Pro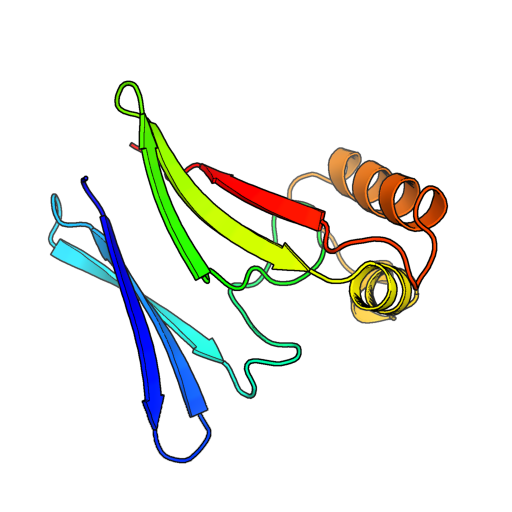tein AF-A0A6L8U2A8-F1 (afdb_monomer_lite)

Structure (mmCIF, N/CA/C/O backbone):
data_AF-A0A6L8U2A8-F1
#
_entry.id   AF-A0A6L8U2A8-F1
#
loop_
_atom_site.group_PDB
_atom_site.id
_atom_site.type_symbol
_atom_site.label_atom_id
_atom_site.label_alt_id
_atom_site.label_comp_id
_atom_site.label_asym_id
_atom_site.label_entity_id
_atom_site.label_seq_id
_atom_site.pdbx_PDB_ins_code
_atom_site.Cartn_x
_atom_site.Cartn_y
_atom_site.Cartn_z
_atom_site.occupancy
_atom_site.B_iso_or_equiv
_atom_site.auth_seq_id
_atom_site.auth_comp_id
_atom_site.auth_asym_id
_atom_site.auth_atom_id
_atom_site.pdbx_PDB_model_num
ATOM 1 N N . MET A 1 1 ? -4.433 1.951 20.967 1.00 74.50 1 MET A N 1
ATOM 2 C CA . MET A 1 1 ? -4.991 1.512 19.675 1.00 74.50 1 MET A CA 1
ATOM 3 C C . MET A 1 1 ? -6.344 2.184 19.476 1.00 74.50 1 MET A C 1
ATOM 5 O O . MET A 1 1 ? -7.334 1.746 20.056 1.00 74.50 1 MET A O 1
ATOM 9 N N . ASN A 1 2 ? -6.357 3.295 18.743 1.00 86.50 2 ASN A N 1
ATOM 10 C CA . ASN A 1 2 ? -7.533 4.094 18.415 1.00 86.50 2 ASN A CA 1
ATOM 11 C C . ASN A 1 2 ? -8.272 3.556 17.190 1.00 86.50 2 ASN A C 1
ATOM 13 O O . ASN A 1 2 ? -9.447 3.865 17.038 1.00 86.50 2 ASN A O 1
ATOM 17 N N . TYR A 1 3 ? -7.634 2.733 16.355 1.00 90.06 3 TYR A N 1
ATOM 18 C CA . TYR A 1 3 ? -8.264 2.185 15.154 1.00 90.06 3 TYR A CA 1
ATOM 19 C C . TYR A 1 3 ? -8.490 0.672 15.223 1.00 90.06 3 TYR A C 1
ATOM 21 O O . TYR A 1 3 ? -7.795 -0.056 15.932 1.00 90.06 3 TYR A O 1
ATOM 29 N N . GLU A 1 4 ? -9.486 0.195 14.484 1.00 90.38 4 GLU A N 1
ATOM 30 C CA . GLU A 1 4 ? -9.702 -1.215 14.158 1.00 90.38 4 GLU A CA 1
ATOM 31 C C . GLU A 1 4 ? -9.680 -1.391 12.646 1.00 90.38 4 GLU A C 1
ATOM 33 O O . GLU A 1 4 ? -10.274 -0.587 11.928 1.00 90.38 4 GLU A O 1
ATOM 38 N N . LEU A 1 5 ? -9.005 -2.434 12.173 1.00 91.19 5 LEU A N 1
ATOM 39 C CA . LEU A 1 5 ? -8.932 -2.773 10.761 1.00 91.19 5 LEU A CA 1
ATOM 40 C C . LEU A 1 5 ? -9.670 -4.090 10.527 1.00 91.19 5 LEU A C 1
ATOM 42 O O . LEU A 1 5 ? -9.349 -5.100 11.150 1.00 91.19 5 LEU A O 1
ATOM 46 N N . LEU A 1 6 ? -10.622 -4.074 9.601 1.00 91.94 6 LEU A N 1
ATOM 47 C CA . LEU A 1 6 ? -11.335 -5.252 9.127 1.00 91.94 6 LEU A CA 1
ATOM 48 C C . LEU A 1 6 ? -11.062 -5.414 7.635 1.00 91.94 6 LEU A C 1
ATOM 50 O O . LEU A 1 6 ? -11.258 -4.481 6.857 1.00 91.94 6 LEU A O 1
ATOM 54 N N . ILE A 1 7 ? -10.600 -6.600 7.252 1.00 91.06 7 ILE A N 1
ATOM 55 C CA . ILE A 1 7 ? -10.413 -6.988 5.856 1.00 91.06 7 ILE A CA 1
ATOM 56 C C . ILE A 1 7 ? -11.278 -8.218 5.632 1.00 91.06 7 ILE A C 1
ATOM 58 O O . ILE A 1 7 ? -11.063 -9.257 6.256 1.00 91.06 7 ILE A O 1
ATOM 62 N N . ASP A 1 8 ? -12.266 -8.093 4.760 1.00 90.25 8 ASP A N 1
ATOM 63 C CA . ASP A 1 8 ? -13.215 -9.156 4.465 1.00 90.25 8 ASP A CA 1
ATOM 64 C C . ASP A 1 8 ? -13.431 -9.294 2.960 1.00 90.25 8 ASP A C 1
ATOM 66 O O . ASP A 1 8 ? -13.069 -8.428 2.161 1.00 90.25 8 ASP A O 1
ATOM 70 N N . SER A 1 9 ? -13.995 -10.429 2.553 1.00 89.31 9 SER A N 1
ATOM 71 C CA . SER A 1 9 ? -14.401 -10.630 1.170 1.00 89.31 9 SER A CA 1
ATOM 72 C C . SER A 1 9 ? -15.731 -11.361 1.093 1.00 89.31 9 SER A C 1
ATOM 74 O O . SER A 1 9 ? -15.994 -12.313 1.829 1.00 89.31 9 SER A O 1
ATOM 76 N N . TYR A 1 10 ? -16.576 -10.925 0.165 1.00 86.00 10 TYR A N 1
ATOM 77 C CA . TYR A 1 10 ? -17.862 -11.545 -0.113 1.00 86.00 10 TYR A CA 1
ATOM 78 C C . TYR A 1 10 ? -18.102 -11.598 -1.620 1.00 86.00 10 TYR A C 1
ATOM 80 O O . TYR A 1 10 ? -17.970 -10.598 -2.322 1.00 86.00 10 TYR A O 1
ATOM 88 N N . LYS A 1 11 ? -18.453 -12.782 -2.145 1.00 86.12 11 LYS A N 1
ATOM 89 C CA . LYS A 1 11 ? -18.682 -13.014 -3.588 1.00 86.12 11 LYS A CA 1
ATOM 90 C C . LYS A 1 11 ? -17.550 -12.470 -4.483 1.00 86.12 11 LYS A C 1
ATOM 92 O O . LYS A 1 11 ? -17.818 -11.844 -5.506 1.00 86.12 11 LYS A O 1
ATOM 97 N N . LYS A 1 12 ? -16.290 -12.722 -4.099 1.00 80.44 12 LYS A N 1
ATOM 98 C CA . LYS A 1 12 ? -15.072 -12.235 -4.785 1.00 80.44 12 LYS A CA 1
ATOM 99 C C . LYS A 1 12 ? -14.924 -10.706 -4.837 1.00 80.44 12 LYS A C 1
ATOM 101 O O . LYS A 1 12 ? -14.217 -10.199 -5.694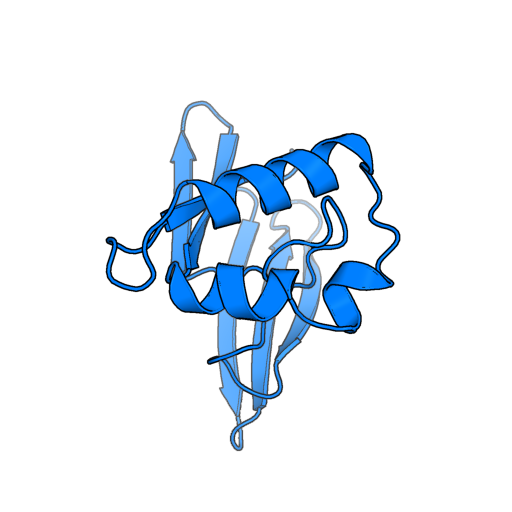 1.00 80.44 12 LYS A O 1
ATOM 106 N N . LYS A 1 13 ? -15.592 -9.972 -3.949 1.00 84.62 13 LYS A N 1
ATOM 107 C CA . LYS A 1 13 ? -15.358 -8.542 -3.732 1.00 84.62 13 LYS A CA 1
ATOM 108 C C . LYS A 1 13 ? -14.771 -8.364 -2.345 1.00 84.62 13 LYS A C 1
ATOM 110 O O . LYS A 1 13 ? -15.349 -8.862 -1.381 1.00 84.62 13 LYS A O 1
ATOM 115 N N . GLY A 1 14 ? -13.618 -7.721 -2.276 1.00 89.81 14 GLY A N 1
ATOM 116 C CA . GLY A 1 14 ? -12.941 -7.385 -1.037 1.00 89.81 14 GLY A CA 1
ATOM 117 C C . GLY A 1 14 ? -13.429 -6.062 -0.470 1.00 89.81 14 GLY A C 1
ATOM 118 O O . GLY A 1 14 ? -13.811 -5.161 -1.219 1.00 89.81 14 GLY A O 1
ATOM 119 N N . ASN A 1 15 ? -13.368 -5.931 0.847 1.00 92.44 15 ASN A N 1
ATOM 120 C CA . ASN A 1 15 ? -13.556 -4.672 1.547 1.00 92.44 15 ASN A CA 1
ATOM 121 C C . ASN A 1 15 ? -12.402 -4.479 2.529 1.00 92.44 15 ASN A C 1
ATOM 123 O O . ASN A 1 15 ? -11.947 -5.430 3.166 1.00 92.44 15 ASN A O 1
ATOM 127 N N . ILE A 1 16 ? -11.945 -3.237 2.658 1.00 93.56 16 ILE A N 1
ATOM 128 C CA . ILE A 1 16 ? -11.055 -2.820 3.740 1.00 93.56 16 ILE A CA 1
ATOM 129 C C . ILE A 1 16 ? -11.797 -1.739 4.515 1.00 93.56 16 ILE A C 1
ATOM 131 O O . ILE A 1 16 ? -12.108 -0.680 3.964 1.00 93.56 16 ILE A O 1
ATOM 135 N N . THR A 1 17 ? -12.083 -2.016 5.783 1.00 93.88 17 THR A N 1
ATOM 136 C CA . THR A 1 17 ? -12.790 -1.107 6.683 1.00 93.88 17 THR A CA 1
ATOM 137 C C . THR A 1 17 ? -11.874 -0.683 7.822 1.00 93.88 17 THR A C 1
ATOM 139 O O . THR A 1 17 ? -11.356 -1.520 8.559 1.00 93.88 17 THR A O 1
ATOM 142 N N . LEU A 1 18 ? -11.704 0.626 7.991 1.00 92.44 18 LEU A N 1
ATOM 143 C CA . LEU A 1 18 ? -11.017 1.239 9.122 1.00 92.44 18 LEU A CA 1
ATOM 144 C C . LEU A 1 18 ? -12.056 1.877 10.050 1.00 92.44 18 LEU A C 1
ATOM 146 O O . LEU A 1 18 ? -12.839 2.721 9.614 1.00 92.44 18 LEU A O 1
ATOM 150 N N . ILE A 1 19 ? -12.063 1.499 11.324 1.00 92.94 19 ILE A N 1
ATOM 151 C CA . ILE A 1 19 ? -12.983 2.026 12.338 1.00 92.94 19 ILE A CA 1
ATOM 152 C C . ILE A 1 19 ? -12.186 2.853 13.340 1.00 92.94 19 ILE A C 1
ATOM 154 O O . ILE A 1 19 ? -11.290 2.335 14.000 1.00 92.94 19 ILE A O 1
ATOM 158 N N . ASP A 1 20 ? -12.539 4.124 13.493 1.00 92.69 20 ASP A N 1
ATOM 159 C CA . ASP A 1 20 ? -12.030 4.991 14.552 1.00 92.69 20 ASP A CA 1
ATOM 160 C C . ASP A 1 20 ? -12.833 4.738 15.840 1.00 92.69 20 ASP A C 1
ATOM 162 O O . ASP A 1 20 ? -14.027 5.035 15.949 1.00 92.69 20 ASP A O 1
ATOM 166 N N . LYS A 1 21 ? -12.173 4.170 16.850 1.00 90.69 21 LYS A N 1
ATOM 167 C CA . LYS A 1 21 ? -12.779 3.785 18.130 1.00 90.69 21 LYS A CA 1
ATOM 168 C C . LYS A 1 21 ? -13.148 4.986 18.996 1.00 90.69 21 LYS A C 1
ATOM 170 O O . LYS A 1 21 ? -13.996 4.819 19.879 1.00 90.69 21 LYS A O 1
ATOM 175 N N . LYS A 1 22 ? -12.548 6.158 18.768 1.00 90.56 22 LYS A N 1
ATOM 176 C CA . LYS A 1 22 ? -12.770 7.380 19.550 1.00 90.56 22 LYS A CA 1
ATOM 177 C C . LYS A 1 22 ? -14.046 8.085 19.113 1.00 90.56 22 LYS A C 1
ATOM 179 O O . LYS A 1 22 ? -14.887 8.383 19.955 1.00 90.56 22 LYS A O 1
ATOM 184 N N . ASN A 1 23 ? -14.214 8.321 17.812 1.00 92.31 23 ASN A N 1
ATOM 185 C CA . ASN A 1 23 ? -15.393 9.018 17.277 1.00 92.31 23 ASN A CA 1
ATOM 186 C C . ASN A 1 23 ? -16.457 8.084 16.668 1.00 92.31 23 ASN A C 1
ATOM 188 O O . ASN A 1 23 ? -17.508 8.569 16.253 1.00 92.31 23 ASN A O 1
ATOM 192 N N . LYS A 1 24 ? -16.199 6.768 16.636 1.00 92.12 24 LYS A N 1
ATOM 193 C CA . LYS A 1 24 ? -17.090 5.722 16.099 1.00 92.12 24 LYS A CA 1
ATOM 194 C C . LYS A 1 24 ? -17.386 5.852 14.600 1.00 92.12 24 LYS A C 1
ATOM 196 O O . LYS A 1 24 ? -18.375 5.297 14.126 1.00 92.12 24 LYS A O 1
ATOM 201 N N . LYS A 1 25 ? -16.544 6.563 13.843 1.00 94.94 25 LYS A N 1
ATOM 202 C CA . LYS A 1 25 ? -16.646 6.643 12.380 1.00 94.94 25 LYS A CA 1
ATOM 203 C C . LYS A 1 25 ? -15.977 5.438 11.730 1.00 94.94 25 LYS A C 1
ATOM 205 O O . LYS A 1 25 ? -14.933 4.978 12.187 1.00 94.94 25 LYS A O 1
ATOM 210 N N . SER A 1 26 ? -16.558 4.972 10.631 1.00 94.88 26 SER A N 1
ATOM 211 C CA . SER A 1 26 ? -15.967 3.959 9.762 1.00 94.88 26 SER A CA 1
ATOM 212 C C . SER A 1 26 ? -15.646 4.540 8.388 1.00 94.88 26 SER A C 1
ATOM 214 O O . SER A 1 26 ? -16.357 5.399 7.865 1.00 94.88 26 SER A O 1
ATOM 216 N N . TYR A 1 27 ? -14.559 4.049 7.806 1.00 93.44 27 TYR A N 1
ATOM 217 C CA . TYR A 1 27 ? -14.112 4.347 6.454 1.00 93.44 27 TYR A CA 1
ATOM 218 C C . TYR A 1 27 ? -13.985 3.022 5.717 1.00 93.44 27 TYR A C 1
ATOM 220 O O . TYR A 1 27 ? -13.347 2.107 6.230 1.00 93.44 27 TYR A O 1
ATOM 228 N N . ILE A 1 28 ? -14.596 2.906 4.541 1.00 94.12 28 ILE A N 1
ATOM 229 C CA . ILE A 1 28 ? -14.593 1.677 3.747 1.00 94.12 28 ILE A CA 1
ATOM 230 C C . ILE A 1 28 ? -14.040 1.959 2.353 1.00 94.12 28 ILE A C 1
ATOM 232 O O . ILE A 1 28 ? -14.409 2.953 1.726 1.00 94.12 28 ILE A O 1
ATOM 236 N N . THR A 1 29 ? -13.176 1.072 1.864 1.00 92.94 29 THR A N 1
ATOM 237 C CA . THR A 1 29 ? -12.826 0.988 0.444 1.00 92.94 29 THR A CA 1
ATOM 238 C C . THR A 1 29 ? -13.195 -0.384 -0.102 1.00 92.94 29 THR A C 1
ATOM 240 O O . THR A 1 29 ? -13.048 -1.403 0.578 1.00 92.94 29 THR A O 1
ATOM 243 N N . TYR A 1 30 ? -13.690 -0.393 -1.336 1.00 91.88 30 TYR A N 1
ATOM 244 C CA . TYR A 1 30 ? -14.069 -1.601 -2.052 1.00 91.88 30 TYR A CA 1
ATOM 245 C C . TYR A 1 30 ? -12.930 -2.017 -2.968 1.00 91.88 30 TYR A C 1
ATOM 247 O O . TYR A 1 30 ? -12.441 -1.229 -3.777 1.00 91.88 30 TYR A O 1
ATOM 255 N N . VAL A 1 31 ? -12.544 -3.277 -2.862 1.00 89.88 31 VAL A N 1
ATOM 256 C CA . VAL A 1 31 ? -11.405 -3.851 -3.561 1.00 89.88 31 VAL A CA 1
ATOM 257 C C . VAL A 1 31 ? -11.928 -4.920 -4.515 1.00 89.88 31 VAL A C 1
ATOM 259 O O . VAL A 1 31 ? -12.579 -5.881 -4.105 1.00 89.88 31 VAL A O 1
ATOM 262 N N . LYS A 1 32 ? -11.711 -4.727 -5.820 1.00 83.56 32 LYS A N 1
ATOM 263 C CA . LYS A 1 32 ? -12.202 -5.661 -6.846 1.00 83.56 32 LYS A CA 1
ATOM 264 C C . LYS A 1 32 ? -11.469 -7.002 -6.771 1.00 83.56 32 LYS A C 1
ATOM 266 O O . LYS A 1 32 ? -12.112 -8.044 -6.842 1.00 83.56 32 LYS A O 1
ATOM 271 N N . ASP A 1 33 ? -10.159 -6.942 -6.586 1.00 81.19 33 ASP A N 1
ATOM 272 C CA . ASP A 1 33 ? -9.262 -8.054 -6.312 1.00 81.19 33 ASP A CA 1
ATOM 273 C C . ASP A 1 33 ? -8.147 -7.560 -5.382 1.00 81.19 33 ASP A C 1
ATOM 275 O O . ASP A 1 33 ? -7.774 -6.389 -5.401 1.00 81.19 33 ASP A O 1
ATOM 279 N N . PHE A 1 34 ? -7.669 -8.444 -4.514 1.00 79.12 34 PHE A N 1
ATOM 280 C CA . PHE A 1 34 ? -6.603 -8.151 -3.557 1.00 79.12 34 PHE A CA 1
ATOM 281 C C . PHE A 1 34 ? -5.205 -8.435 -4.134 1.00 79.12 34 PHE A C 1
ATOM 283 O O . PHE A 1 34 ? -4.249 -8.452 -3.369 1.00 79.12 34 PHE A O 1
ATOM 290 N N . GLU A 1 35 ? -5.084 -8.716 -5.437 1.00 75.06 35 GLU A N 1
ATOM 291 C CA . GLU A 1 35 ? -3.777 -8.877 -6.091 1.00 75.06 35 GLU A CA 1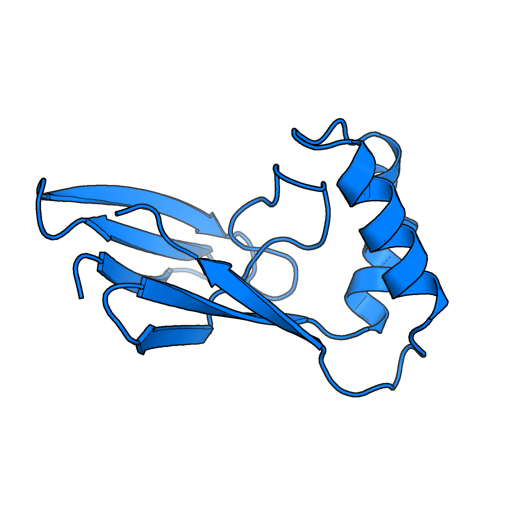
ATOM 292 C C . GLU A 1 35 ? -3.217 -7.517 -6.521 1.00 75.06 35 GLU A C 1
ATOM 294 O O . GLU A 1 35 ? -2.050 -7.235 -6.248 1.00 75.06 35 GLU A O 1
ATOM 299 N N . ASP A 1 36 ? -4.065 -6.655 -7.099 1.00 71.38 36 ASP A N 1
ATOM 300 C CA . ASP A 1 36 ? -3.675 -5.325 -7.591 1.00 71.38 36 ASP A CA 1
ATOM 301 C C . ASP A 1 36 ? -4.464 -4.172 -6.925 1.00 71.38 36 ASP A C 1
ATOM 303 O O . ASP A 1 36 ? -4.201 -2.982 -7.149 1.00 71.38 36 ASP A O 1
ATOM 307 N N . GLY A 1 37 ? -5.460 -4.496 -6.096 1.00 84.00 37 GLY A N 1
ATOM 308 C CA . GLY A 1 37 ? -6.293 -3.526 -5.389 1.00 84.00 37 GLY A CA 1
ATOM 309 C C . GLY A 1 37 ? -5.844 -3.204 -3.958 1.00 84.00 37 GLY A C 1
ATOM 310 O O . GLY A 1 37 ? -4.985 -3.849 -3.369 1.00 84.00 37 GLY A O 1
ATOM 311 N N . GLY A 1 38 ? -6.452 -2.174 -3.367 1.00 92.12 38 GLY A N 1
ATOM 312 C CA . GLY A 1 38 ? -6.149 -1.742 -2.003 1.00 92.12 38 GLY A CA 1
ATOM 313 C C . GLY A 1 38 ? -6.721 -0.364 -1.688 1.00 92.12 38 GLY A C 1
ATOM 314 O O . GLY A 1 38 ? -7.616 0.132 -2.375 1.00 92.12 38 GLY A O 1
ATOM 315 N N . ILE A 1 39 ? -6.195 0.269 -0.643 1.00 93.88 39 ILE A N 1
ATOM 316 C CA . ILE A 1 39 ? -6.436 1.683 -0.352 1.00 93.88 39 ILE A CA 1
ATOM 317 C C . ILE A 1 39 ? -5.657 2.511 -1.379 1.00 93.88 39 ILE A C 1
ATOM 319 O O . ILE A 1 39 ? -4.437 2.384 -1.479 1.00 93.88 39 ILE A O 1
ATOM 323 N N . THR A 1 40 ? -6.355 3.355 -2.139 1.00 93.00 40 THR A N 1
ATOM 324 C CA . THR A 1 40 ? -5.734 4.218 -3.151 1.00 93.00 40 THR A CA 1
ATOM 325 C C . THR A 1 40 ? -4.632 5.077 -2.541 1.00 93.00 40 THR A C 1
ATOM 327 O O . THR A 1 40 ? -4.868 5.780 -1.559 1.00 93.00 40 THR A O 1
ATOM 330 N N . ASN A 1 41 ? -3.446 5.053 -3.149 1.00 93.56 41 ASN A N 1
ATOM 331 C CA . ASN A 1 41 ? -2.342 5.919 -2.753 1.00 93.56 41 ASN A CA 1
ATOM 332 C C . ASN A 1 41 ? -2.390 7.243 -3.532 1.00 93.56 41 ASN A C 1
ATOM 334 O O . ASN A 1 41 ? -1.810 7.391 -4.608 1.00 93.56 41 ASN A O 1
ATOM 338 N N . ASP A 1 42 ? -3.096 8.220 -2.971 1.00 93.75 42 ASP A N 1
ATOM 339 C CA . ASP A 1 42 ? -3.195 9.588 -3.485 1.00 93.75 42 ASP A CA 1
ATOM 340 C C . ASP A 1 42 ? -2.065 10.515 -2.985 1.00 93.75 42 ASP A C 1
ATOM 342 O O . ASP A 1 42 ? -1.982 11.676 -3.395 1.00 93.75 42 ASP A O 1
ATOM 346 N N . PHE A 1 43 ? -1.168 10.017 -2.124 1.00 93.69 43 PHE A N 1
ATOM 347 C CA . PHE A 1 43 ? -0.093 10.801 -1.510 1.00 93.69 43 PHE A CA 1
ATOM 348 C C . PHE A 1 43 ? 1.081 11.017 -2.457 1.00 93.69 43 PHE A C 1
ATOM 350 O O . PHE A 1 43 ? 1.463 12.161 -2.695 1.00 93.69 43 PHE A O 1
ATOM 357 N N . ASP A 1 44 ? 1.651 9.935 -2.981 1.00 94.88 44 ASP A N 1
ATOM 358 C CA . ASP A 1 44 ? 2.800 9.958 -3.898 1.00 94.88 44 ASP A CA 1
ATOM 359 C C . ASP A 1 44 ? 2.506 9.268 -5.239 1.00 94.88 44 ASP A C 1
ATOM 361 O O . ASP A 1 44 ? 3.339 9.277 -6.146 1.00 94.88 44 ASP A O 1
ATOM 365 N N . GLY A 1 45 ? 1.294 8.726 -5.389 1.00 94.31 45 GLY A N 1
ATOM 366 C CA . GLY A 1 45 ? 0.844 8.054 -6.600 1.00 94.31 45 GLY A CA 1
ATOM 367 C C . GLY A 1 45 ? 1.419 6.651 -6.766 1.00 94.31 45 GLY A C 1
ATOM 368 O O . GLY A 1 45 ? 1.243 6.075 -7.836 1.00 94.31 45 GLY A O 1
ATOM 369 N N . GLY A 1 46 ? 2.115 6.109 -5.762 1.00 94.62 46 GLY A N 1
ATOM 370 C CA . GLY A 1 46 ? 2.690 4.767 -5.768 1.00 94.62 46 GLY A CA 1
ATOM 371 C C . GLY A 1 46 ? 1.652 3.641 -5.728 1.00 94.62 46 GLY A C 1
ATOM 372 O O . GLY A 1 46 ? 0.477 3.831 -6.037 1.00 94.62 46 GLY A O 1
ATOM 373 N N . ILE A 1 47 ? 2.109 2.441 -5.367 1.00 94.56 47 ILE A N 1
ATOM 374 C CA . ILE A 1 47 ? 1.270 1.236 -5.280 1.00 94.56 47 ILE A CA 1
ATOM 375 C C . ILE A 1 47 ? 0.126 1.461 -4.276 1.00 94.56 47 ILE A C 1
ATOM 377 O O . ILE A 1 47 ? 0.334 2.072 -3.223 1.00 94.56 47 ILE A O 1
ATOM 381 N N . ASN A 1 48 ? -1.072 0.961 -4.601 1.00 94.06 48 ASN A N 1
ATOM 382 C CA . ASN A 1 48 ? -2.201 0.935 -3.670 1.00 94.06 48 ASN A CA 1
ATOM 383 C C . ASN A 1 48 ? -1.819 0.170 -2.400 1.00 94.06 48 ASN A C 1
ATOM 385 O O . ASN A 1 48 ? -1.198 -0.888 -2.452 1.00 94.06 48 ASN A O 1
ATOM 389 N N . PHE A 1 49 ? -2.213 0.682 -1.244 1.00 94.25 49 PHE A N 1
ATOM 390 C CA . PHE A 1 49 ? -1.832 0.074 0.016 1.00 94.25 49 PHE A CA 1
ATOM 391 C C . PHE A 1 49 ? -2.773 -1.061 0.404 1.00 94.25 49 PHE A C 1
ATOM 393 O O . PHE A 1 49 ? -3.967 -0.852 0.636 1.00 94.25 49 PHE A O 1
ATOM 400 N N . GLN A 1 50 ? -2.210 -2.254 0.552 1.00 92.69 50 GLN A N 1
ATOM 401 C CA . GLN A 1 50 ? -2.901 -3.399 1.115 1.00 92.69 50 GLN A CA 1
ATOM 402 C C . GLN A 1 50 ? -2.380 -3.669 2.529 1.00 92.69 50 GLN A C 1
ATOM 404 O O . GLN A 1 50 ? -1.244 -4.124 2.696 1.00 92.69 50 GLN A O 1
ATOM 409 N N . PRO A 1 51 ? -3.180 -3.383 3.567 1.00 93.12 51 PRO A N 1
ATOM 410 C CA . PRO A 1 51 ? -2.771 -3.684 4.921 1.00 93.12 51 PRO A CA 1
ATOM 411 C C . PRO A 1 51 ? -2.786 -5.196 5.153 1.00 93.12 51 PRO A C 1
ATOM 413 O O . PRO A 1 51 ? -3.715 -5.892 4.756 1.00 93.12 51 PRO A O 1
ATOM 416 N N . VAL A 1 52 ? -1.767 -5.691 5.843 1.00 92.19 52 VAL A N 1
ATOM 417 C CA 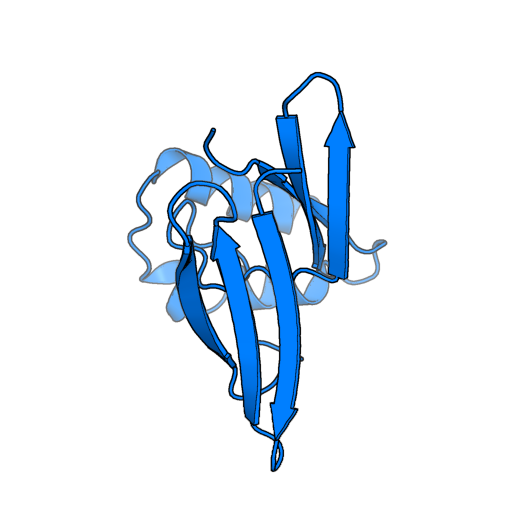. VAL A 1 52 ? -1.660 -7.087 6.294 1.00 92.19 52 VAL A CA 1
ATOM 418 C C . VAL A 1 52 ? -1.551 -7.190 7.807 1.00 92.19 52 VAL A C 1
ATOM 420 O O . VAL A 1 52 ? -1.831 -8.236 8.383 1.00 92.19 52 VAL A O 1
ATOM 423 N N . SER A 1 53 ? -1.123 -6.112 8.462 1.00 90.12 53 SER A N 1
ATOM 424 C CA . SER A 1 53 ? -0.999 -6.062 9.910 1.00 90.12 53 SER A CA 1
ATOM 425 C C . SER A 1 53 ? -1.115 -4.631 10.424 1.00 90.12 53 SER A C 1
ATOM 427 O O . SER A 1 53 ? -1.132 -3.656 9.667 1.00 90.12 53 SER A O 1
ATOM 429 N N . TYR A 1 54 ? -1.197 -4.525 11.739 1.00 90.12 54 TYR A N 1
ATOM 430 C CA . TYR A 1 54 ? -1.271 -3.287 12.482 1.00 90.12 54 TYR A CA 1
ATOM 431 C C . TYR A 1 54 ? -0.237 -3.330 13.612 1.00 90.12 54 TYR A C 1
ATOM 433 O O . TYR A 1 54 ? -0.051 -4.359 14.262 1.00 90.12 54 TYR A O 1
ATOM 441 N N . TYR A 1 55 ? 0.422 -2.202 13.855 1.00 87.69 55 TYR A N 1
ATOM 442 C CA . TYR A 1 55 ? 1.450 -2.055 14.878 1.00 87.69 55 TYR A CA 1
ATOM 443 C C . TYR A 1 55 ? 1.287 -0.729 15.619 1.00 87.69 55 TYR A C 1
ATOM 445 O O . TYR A 1 55 ? 0.924 0.280 15.021 1.00 87.69 55 TYR A O 1
ATOM 453 N N . SER A 1 56 ? 1.571 -0.716 16.921 1.00 88.81 56 SER A N 1
ATOM 454 C CA . SER A 1 56 ? 1.546 0.508 17.721 1.00 88.81 56 SER A CA 1
ATOM 455 C C . SER A 1 56 ? 2.751 0.598 18.646 1.00 88.81 56 SER A C 1
ATOM 457 O O . SER A 1 56 ? 3.013 -0.345 19.393 1.00 88.81 56 SER A O 1
ATOM 459 N N . GLU A 1 57 ? 3.417 1.749 18.651 1.00 88.88 57 GLU A N 1
ATOM 460 C CA . GLU A 1 57 ? 4.575 2.050 19.496 1.00 88.88 57 GLU A CA 1
ATOM 461 C C . GLU A 1 57 ? 4.577 3.531 19.877 1.00 88.88 57 GLU A C 1
ATOM 463 O O . GLU A 1 57 ? 4.318 4.382 19.031 1.00 88.88 57 GLU A O 1
ATOM 468 N N . MET A 1 58 ? 4.863 3.843 21.148 1.00 83.62 58 MET A N 1
ATOM 469 C CA . MET A 1 58 ? 4.999 5.222 21.653 1.00 83.62 58 MET A CA 1
ATOM 470 C C . MET A 1 58 ? 3.863 6.160 21.192 1.00 83.62 58 MET A C 1
ATOM 472 O O . MET A 1 58 ? 4.109 7.236 20.656 1.00 83.62 58 MET A O 1
ATOM 476 N N . GLU A 1 59 ? 2.610 5.718 21.360 1.00 84.31 59 GLU A N 1
ATOM 477 C CA . GLU A 1 59 ? 1.385 6.440 20.950 1.00 84.31 59 GLU A CA 1
ATOM 478 C C . GLU A 1 59 ? 1.210 6.668 19.437 1.00 84.31 59 GLU A C 1
ATOM 480 O O . GLU A 1 59 ? 0.272 7.344 19.010 1.00 84.31 59 GLU A O 1
ATOM 485 N N . MET A 1 60 ? 2.077 6.088 18.610 1.00 89.38 60 MET A N 1
ATOM 486 C CA . MET A 1 60 ? 1.942 6.082 17.160 1.00 89.38 60 MET A CA 1
ATOM 487 C C . MET A 1 60 ? 1.347 4.760 16.697 1.00 89.38 60 MET A C 1
ATOM 489 O O . MET A 1 60 ? 1.690 3.686 17.190 1.00 89.38 60 MET A O 1
ATOM 493 N N . GLU A 1 61 ? 0.448 4.852 15.727 1.00 91.44 61 GLU A N 1
ATOM 494 C CA . GLU A 1 61 ? -0.247 3.709 15.152 1.00 91.44 61 GLU A CA 1
ATOM 495 C C . GLU A 1 61 ? 0.116 3.582 13.679 1.00 91.44 61 GLU A C 1
ATOM 497 O O . GLU A 1 61 ? 0.091 4.563 12.930 1.00 91.44 61 GLU A O 1
ATOM 502 N N . TYR A 1 62 ? 0.434 2.362 13.267 1.00 93.00 62 TYR A N 1
ATOM 503 C CA . TYR A 1 62 ? 0.904 2.040 11.935 1.00 93.00 62 TYR A CA 1
ATOM 504 C C . TYR A 1 62 ? 0.073 0.916 11.334 1.00 93.00 62 TYR A C 1
ATOM 506 O O . TYR A 1 62 ? -0.209 -0.090 11.985 1.00 93.00 62 TYR A O 1
ATOM 514 N N . MET A 1 63 ? -0.262 1.060 10.058 1.00 94.06 63 MET A N 1
ATOM 515 C CA . MET A 1 63 ? -0.648 -0.066 9.222 1.00 94.06 63 MET A CA 1
ATOM 516 C C . MET A 1 63 ? 0.576 -0.550 8.455 1.00 94.06 63 MET A C 1
ATOM 518 O O . MET A 1 63 ? 1.367 0.246 7.944 1.00 94.06 63 MET A O 1
ATOM 522 N N . ILE A 1 64 ? 0.709 -1.865 8.383 1.00 94.81 64 ILE A N 1
ATOM 523 C CA . ILE A 1 64 ? 1.807 -2.559 7.725 1.00 94.81 64 ILE A CA 1
ATOM 524 C C . ILE A 1 64 ? 1.265 -3.195 6.452 1.00 94.81 64 ILE A C 1
ATOM 526 O O . ILE A 1 64 ? 0.214 -3.832 6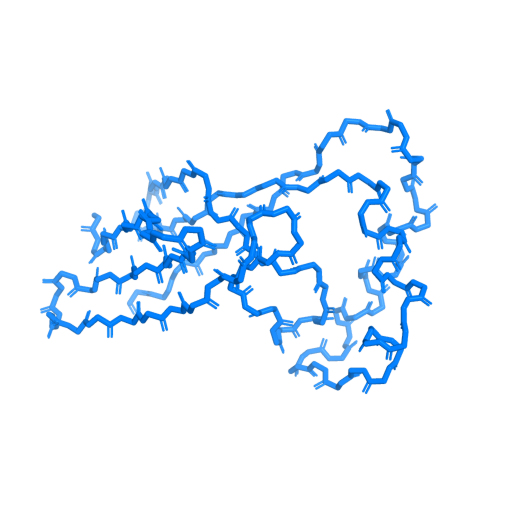.492 1.00 94.81 64 ILE A O 1
ATOM 530 N N . GLY A 1 65 ? 1.999 -3.055 5.355 1.00 94.62 65 GLY A N 1
ATOM 531 C CA . GLY A 1 65 ? 1.744 -3.714 4.078 1.00 94.62 65 GLY A CA 1
ATOM 532 C C . GLY A 1 65 ? 3.054 -4.075 3.389 1.00 94.62 65 GLY A C 1
ATOM 533 O O . GLY A 1 65 ? 4.131 -3.648 3.809 1.00 94.62 65 GLY A O 1
ATOM 534 N N . PHE A 1 66 ? 2.959 -4.852 2.317 1.00 95.38 66 PHE A N 1
ATOM 535 C CA . PHE A 1 66 ? 4.103 -5.227 1.491 1.00 95.38 66 PHE A CA 1
ATOM 536 C C . PHE A 1 66 ? 3.732 -5.117 0.019 1.00 95.38 66 PHE A C 1
ATOM 538 O O . PHE A 1 66 ? 2.569 -5.287 -0.340 1.00 95.38 66 PHE A O 1
ATOM 545 N N . PHE A 1 67 ? 4.728 -4.883 -0.826 1.00 94.81 67 PHE A N 1
ATOM 546 C CA . PHE A 1 67 ? 4.595 -5.054 -2.268 1.00 94.81 67 PHE A CA 1
ATOM 547 C C . PHE A 1 67 ? 5.845 -5.718 -2.832 1.00 94.81 67 PHE A C 1
ATOM 549 O O . PHE A 1 67 ? 6.953 -5.544 -2.319 1.00 94.81 67 PHE A O 1
ATOM 556 N N . ASN A 1 68 ? 5.672 -6.475 -3.908 1.00 96.00 68 ASN A N 1
ATOM 557 C CA . ASN A 1 68 ? 6.791 -7.060 -4.625 1.00 96.00 68 ASN A CA 1
ATOM 558 C C . ASN A 1 68 ? 7.422 -6.022 -5.570 1.00 96.00 68 ASN A C 1
ATOM 560 O O . ASN A 1 68 ? 6.700 -5.238 -6.195 1.00 96.00 68 ASN A O 1
ATOM 564 N N . PRO A 1 69 ? 8.752 -6.034 -5.753 1.00 97.69 69 PRO A N 1
ATOM 565 C CA . PRO A 1 69 ? 9.440 -5.115 -6.660 1.00 97.69 69 PRO A CA 1
ATOM 566 C C . PRO A 1 69 ? 8.899 -5.101 -8.096 1.00 97.69 69 PRO A C 1
ATOM 568 O O . PRO A 1 69 ? 8.782 -4.028 -8.693 1.00 97.69 69 PRO A O 1
ATOM 571 N N . TYR A 1 70 ? 8.525 -6.263 -8.645 1.00 96.44 70 TYR A N 1
ATOM 572 C CA . TYR A 1 70 ? 7.941 -6.340 -9.989 1.00 96.44 70 TYR A CA 1
ATOM 573 C C . TYR A 1 70 ? 6.618 -5.560 -10.097 1.00 96.44 70 TYR A C 1
ATOM 575 O O . TYR A 1 70 ? 6.368 -4.920 -11.117 1.00 96.44 70 TYR A O 1
ATOM 583 N N . GLN A 1 71 ? 5.799 -5.538 -9.035 1.00 95.56 71 GLN A N 1
ATOM 584 C CA . GLN A 1 71 ? 4.542 -4.779 -9.010 1.00 95.56 71 GLN A CA 1
ATOM 585 C C . GLN A 1 71 ? 4.831 -3.279 -9.100 1.00 95.56 71 GLN A C 1
ATOM 587 O O . GLN A 1 71 ? 4.227 -2.582 -9.913 1.00 95.56 71 GLN A O 1
ATOM 592 N N . LEU A 1 72 ? 5.809 -2.785 -8.328 1.00 96.62 72 LEU A N 1
ATOM 593 C CA . LEU A 1 72 ? 6.210 -1.377 -8.362 1.00 96.62 72 LEU A CA 1
ATOM 594 C C . LEU A 1 72 ? 6.737 -0.959 -9.740 1.00 96.62 72 LEU A C 1
ATOM 596 O O . LEU A 1 72 ? 6.357 0.099 -10.242 1.00 96.62 72 LEU A O 1
ATOM 600 N N . LYS A 1 73 ? 7.585 -1.781 -10.366 1.00 97.50 73 LYS A N 1
ATOM 601 C CA . LYS A 1 73 ? 8.101 -1.499 -11.714 1.00 97.50 73 LYS A CA 1
ATOM 602 C C . LYS A 1 73 ? 6.980 -1.441 -12.751 1.00 97.50 73 LYS A C 1
ATOM 604 O O . LYS A 1 73 ? 6.927 -0.482 -13.520 1.00 97.50 73 LYS A O 1
ATOM 609 N N . ASN A 1 74 ? 6.064 -2.411 -12.725 1.00 96.12 74 ASN A N 1
ATOM 610 C CA . ASN A 1 74 ? 4.898 -2.427 -13.609 1.00 96.12 74 ASN A CA 1
ATOM 611 C C . ASN A 1 74 ? 4.018 -1.186 -13.407 1.00 96.12 74 ASN A C 1
ATOM 613 O O . ASN A 1 74 ? 3.595 -0.560 -14.379 1.00 96.12 74 ASN A O 1
ATOM 617 N N . HIS A 1 75 ? 3.785 -0.790 -12.153 1.00 95.75 75 HIS A N 1
ATOM 618 C CA . HIS A 1 75 ? 2.994 0.394 -11.825 1.00 95.75 75 HIS A CA 1
ATOM 619 C C . HIS A 1 75 ? 3.637 1.684 -12.328 1.00 95.75 75 HIS A C 1
ATOM 621 O O . HIS A 1 75 ? 2.961 2.466 -12.989 1.00 95.75 75 HIS A O 1
ATOM 627 N N . VAL A 1 76 ? 4.935 1.897 -12.088 1.00 96.94 76 VAL A N 1
ATOM 628 C CA . VAL A 1 76 ? 5.647 3.111 -12.534 1.00 96.94 76 VAL A CA 1
ATOM 629 C C . VAL A 1 76 ? 5.666 3.240 -14.063 1.00 96.94 76 VAL A C 1
ATOM 631 O O . VAL A 1 76 ? 5.616 4.352 -14.585 1.00 96.94 76 VAL A O 1
ATOM 634 N N . ALA A 1 77 ? 5.675 2.120 -14.792 1.00 97.25 77 ALA A N 1
ATOM 635 C CA . ALA A 1 77 ? 5.560 2.105 -16.251 1.00 97.25 77 ALA A CA 1
ATOM 636 C C . ALA A 1 77 ? 4.118 2.303 -16.769 1.00 97.25 77 ALA A C 1
ATOM 638 O O . ALA A 1 77 ? 3.911 2.482 -17.971 1.00 97.25 77 ALA A O 1
ATOM 639 N N . SER A 1 78 ? 3.109 2.257 -15.895 1.00 96.56 78 SER A N 1
ATOM 640 C CA . SER A 1 78 ? 1.702 2.319 -16.287 1.00 96.56 78 SER A CA 1
ATOM 641 C C . SER A 1 78 ? 1.243 3.735 -16.641 1.00 96.56 78 SER A C 1
ATOM 643 O O . SER A 1 78 ? 1.688 4.737 -16.074 1.00 96.56 78 SER A O 1
ATOM 645 N N . ALA A 1 79 ? 0.237 3.824 -17.516 1.00 96.88 79 ALA A N 1
ATOM 646 C CA . ALA A 1 79 ? -0.437 5.088 -17.807 1.00 96.88 79 ALA A CA 1
ATOM 647 C C . ALA A 1 79 ? -1.098 5.702 -16.558 1.00 96.88 79 ALA A C 1
ATOM 649 O O . ALA A 1 79 ? -1.210 6.924 -16.470 1.00 96.88 79 ALA A O 1
ATOM 650 N N . GLN A 1 80 ? -1.521 4.878 -15.592 1.00 93.44 80 GLN A N 1
ATOM 651 C CA . GLN A 1 80 ? -2.101 5.348 -14.334 1.00 93.44 80 GLN A CA 1
ATOM 652 C C . GLN A 1 80 ? -1.077 6.143 -13.523 1.00 93.44 80 GLN A C 1
ATOM 654 O O . GLN A 1 80 ? -1.390 7.241 -13.068 1.00 93.44 80 GLN A O 1
ATOM 659 N N . PHE A 1 81 ? 0.145 5.626 -13.368 1.00 96.00 81 PHE A N 1
ATOM 660 C CA . PHE A 1 81 ? 1.205 6.334 -12.658 1.00 96.00 81 PHE A CA 1
ATOM 661 C C . PHE A 1 81 ? 1.684 7.556 -13.437 1.00 96.00 81 PHE A C 1
ATOM 663 O O . PHE A 1 81 ? 1.767 8.643 -12.873 1.00 96.00 81 PHE A O 1
ATOM 670 N N . ILE A 1 82 ? 1.951 7.419 -14.738 1.00 96.31 82 ILE A N 1
ATOM 671 C CA . ILE A 1 82 ? 2.465 8.521 -15.566 1.00 96.31 82 ILE A CA 1
ATOM 672 C C . ILE A 1 82 ? 1.516 9.726 -15.510 1.00 96.31 82 ILE A C 1
ATOM 674 O O . ILE A 1 82 ? 1.957 10.842 -15.235 1.00 96.31 82 ILE A O 1
ATOM 678 N N . ASN A 1 83 ? 0.210 9.488 -15.652 1.00 96.12 83 ASN A N 1
ATOM 679 C CA . ASN A 1 83 ? -0.804 10.543 -15.666 1.00 96.12 83 ASN A CA 1
ATOM 680 C C . ASN A 1 83 ? -1.294 10.967 -14.267 1.00 96.12 83 ASN A C 1
ATOM 682 O O . ASN A 1 83 ? -2.133 11.863 -14.169 1.00 96.12 83 ASN A O 1
ATOM 686 N N . SER A 1 84 ? -0.812 10.347 -13.181 1.00 94.75 84 SER A N 1
ATOM 687 C CA . SER A 1 84 ? -1.242 10.711 -11.827 1.00 94.75 84 SER A CA 1
ATOM 688 C C . SER A 1 84 ? -0.706 12.081 -11.404 1.00 94.75 84 SER A C 1
ATOM 690 O O . SER A 1 84 ? 0.447 12.434 -11.674 1.00 94.75 84 SER A O 1
ATOM 692 N N . VAL A 1 85 ? -1.528 12.831 -10.670 1.00 95.25 85 VAL A N 1
ATOM 693 C CA . VAL A 1 85 ? -1.130 14.068 -9.986 1.00 95.25 85 VAL A CA 1
ATOM 694 C C . VAL A 1 85 ? -1.333 13.847 -8.487 1.00 95.25 85 VAL A C 1
ATOM 696 O O . VAL A 1 85 ? -2.417 14.124 -7.970 1.00 95.25 85 VAL A O 1
ATOM 699 N N . PRO A 1 86 ? -0.344 13.258 -7.793 1.00 95.31 86 PRO A N 1
ATOM 700 C CA . PRO A 1 86 ? -0.471 12.963 -6.378 1.00 95.31 86 PRO A CA 1
ATOM 701 C C . PRO A 1 86 ? -0.345 14.235 -5.543 1.00 95.31 86 PRO A C 1
ATOM 703 O O . PRO A 1 86 ? 0.170 15.259 -5.997 1.00 95.31 86 PRO A O 1
ATOM 706 N N . LYS A 1 87 ? -0.788 14.157 -4.289 1.00 95.94 87 LYS A N 1
ATOM 707 C CA . LYS A 1 87 ? -0.772 15.287 -3.357 1.00 95.94 87 LYS A CA 1
ATOM 708 C C . LYS A 1 87 ? 0.633 15.847 -3.105 1.00 95.94 87 LYS A C 1
ATOM 710 O O . LYS A 1 87 ? 0.773 17.051 -2.908 1.00 95.94 87 LYS A O 1
ATOM 715 N N . TYR A 1 88 ? 1.648 14.984 -3.110 1.00 94.31 88 TYR A N 1
ATOM 716 C CA . TYR A 1 88 ? 3.053 15.327 -2.895 1.00 94.31 88 TYR A CA 1
ATOM 717 C C . TYR A 1 88 ? 3.875 14.935 -4.127 1.00 94.31 88 TYR A C 1
ATOM 719 O O . TYR A 1 88 ? 4.403 13.823 -4.226 1.00 94.31 88 TYR A O 1
ATOM 72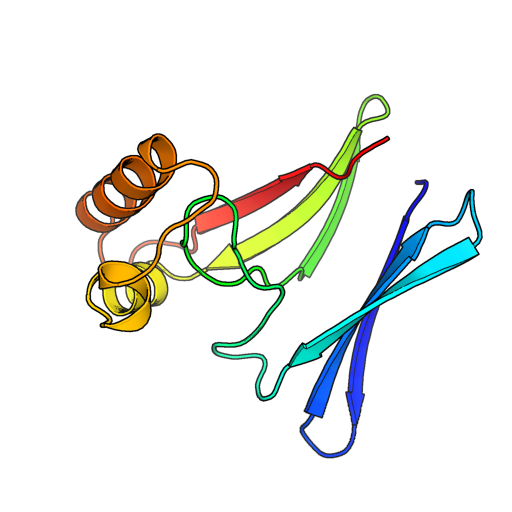7 N N . ILE A 1 89 ? 3.973 15.853 -5.090 1.00 91.81 89 ILE A N 1
ATOM 728 C CA . ILE A 1 89 ? 4.632 15.628 -6.389 1.00 91.81 89 ILE A CA 1
ATOM 729 C C . ILE A 1 89 ? 6.112 15.270 -6.205 1.00 91.81 89 ILE A C 1
ATOM 731 O O . ILE A 1 89 ? 6.635 14.397 -6.896 1.00 91.81 89 ILE A O 1
ATOM 735 N N . GLU A 1 90 ? 6.787 15.880 -5.232 1.00 93.50 90 GLU A N 1
ATOM 736 C CA . GLU A 1 90 ? 8.179 15.583 -4.902 1.00 93.50 90 GLU A CA 1
ATOM 737 C C . GLU A 1 90 ? 8.383 14.117 -4.487 1.00 93.50 90 GLU A C 1
ATOM 739 O O . GLU A 1 90 ? 9.429 13.530 -4.776 1.00 93.50 90 GLU A O 1
ATOM 744 N N . ASN A 1 91 ? 7.374 13.484 -3.880 1.00 93.88 91 ASN A N 1
ATOM 745 C CA . ASN A 1 91 ? 7.448 12.083 -3.477 1.00 93.88 91 ASN A CA 1
ATOM 746 C C . ASN A 1 91 ? 7.217 11.125 -4.652 1.00 93.88 91 ASN A C 1
ATOM 748 O O . ASN A 1 91 ? 7.791 10.038 -4.643 1.00 93.88 91 ASN A O 1
ATOM 752 N N . LYS A 1 92 ? 6.510 11.547 -5.710 1.00 95.06 92 LYS A N 1
ATOM 753 C CA . LYS A 1 92 ? 6.365 10.756 -6.945 1.00 95.06 92 LYS A CA 1
ATOM 754 C C . LYS A 1 92 ? 7.727 10.397 -7.547 1.00 95.06 92 LYS A C 1
ATOM 756 O O . LYS A 1 92 ? 7.976 9.243 -7.881 1.00 95.06 92 LYS A O 1
ATOM 761 N N . SER A 1 93 ? 8.655 11.356 -7.586 1.00 95.06 93 SER A N 1
ATOM 762 C CA . SER A 1 93 ? 10.017 11.104 -8.088 1.00 95.06 93 SER A CA 1
ATOM 763 C C . SER A 1 93 ? 10.815 10.123 -7.211 1.00 95.06 93 SER A C 1
ATOM 765 O O . SER A 1 93 ? 11.642 9.362 -7.712 1.00 95.06 93 SER A O 1
ATOM 767 N N . LYS A 1 94 ? 10.546 10.071 -5.897 1.00 96.56 94 LYS A N 1
ATOM 768 C CA . LYS A 1 94 ? 11.157 9.082 -4.992 1.00 96.56 94 LYS A CA 1
ATOM 769 C C . LYS A 1 94 ? 10.645 7.670 -5.272 1.00 96.56 94 LYS A C 1
ATOM 771 O O . LYS A 1 94 ? 11.445 6.740 -5.234 1.00 96.56 94 LYS A O 1
ATOM 776 N N . VAL A 1 95 ? 9.359 7.519 -5.598 1.00 97.00 95 VAL A N 1
ATOM 777 C CA . VAL A 1 95 ? 8.769 6.236 -6.018 1.00 97.00 95 VAL A CA 1
ATOM 778 C C . VAL A 1 95 ? 9.435 5.732 -7.304 1.00 97.00 95 VAL A C 1
ATOM 780 O O . VAL A 1 95 ? 9.844 4.573 -7.370 1.00 97.00 95 VAL A O 1
ATOM 783 N N . GLU A 1 96 ? 9.637 6.608 -8.295 1.00 96.94 96 GLU A N 1
ATOM 784 C CA . GLU A 1 96 ? 10.363 6.264 -9.530 1.00 96.94 96 GLU A CA 1
ATOM 785 C C . GLU A 1 96 ? 11.806 5.834 -9.254 1.00 96.94 96 GLU A C 1
ATOM 787 O O . GLU A 1 96 ? 12.297 4.861 -9.828 1.00 96.94 96 GLU A O 1
ATOM 792 N N . ASN A 1 97 ? 12.501 6.556 -8.372 1.00 97.44 97 ASN A N 1
ATOM 793 C CA . ASN A 1 97 ? 13.875 6.228 -8.009 1.00 97.44 97 ASN A CA 1
ATOM 794 C C . ASN A 1 97 ? 13.959 4.887 -7.272 1.00 97.44 97 ASN A C 1
ATOM 796 O O . ASN A 1 97 ? 14.824 4.080 -7.606 1.00 97.44 97 ASN A O 1
ATOM 800 N N . LEU A 1 98 ? 13.030 4.600 -6.355 1.00 97.38 98 LEU A N 1
ATOM 801 C CA . LEU A 1 98 ? 12.945 3.299 -5.689 1.00 97.38 98 LEU A CA 1
ATOM 802 C C . LEU A 1 98 ? 12.759 2.161 -6.707 1.00 97.38 98 LEU A C 1
ATOM 804 O O . LEU A 1 98 ? 13.470 1.157 -6.653 1.00 97.38 98 LEU A O 1
ATOM 808 N N . ALA A 1 99 ? 11.870 2.338 -7.689 1.00 97.62 99 ALA A N 1
ATOM 809 C CA . ALA A 1 99 ? 11.636 1.347 -8.741 1.00 97.62 99 ALA A CA 1
ATOM 810 C C . ALA A 1 99 ? 12.885 1.074 -9.604 1.00 97.62 99 ALA A C 1
ATOM 812 O O . ALA A 1 99 ? 13.084 -0.052 -10.070 1.00 97.62 99 ALA A O 1
ATOM 813 N N . LYS A 1 100 ? 13.741 2.085 -9.814 1.00 98.00 100 LYS A N 1
ATOM 814 C CA . LYS A 1 100 ? 15.021 1.943 -10.534 1.00 98.00 100 LYS A CA 1
ATOM 815 C C . LYS A 1 100 ? 16.073 1.193 -9.719 1.00 98.00 100 LYS A C 1
ATOM 817 O O . LYS A 1 100 ? 16.876 0.483 -10.312 1.00 98.00 100 LYS A O 1
ATOM 822 N N . THR A 1 101 ? 16.073 1.347 -8.394 1.00 97.94 101 THR A N 1
ATOM 823 C CA . THR A 1 101 ? 17.066 0.707 -7.512 1.00 97.94 101 THR A CA 1
ATOM 824 C C . THR A 1 101 ? 16.797 -0.767 -7.227 1.00 97.94 101 THR A C 1
ATOM 826 O O . THR A 1 101 ? 17.724 -1.473 -6.853 1.00 97.94 101 THR A O 1
ATOM 829 N N . LEU A 1 102 ? 15.556 -1.227 -7.391 1.00 98.00 102 LEU A N 1
ATOM 830 C CA . LEU A 1 102 ? 15.171 -2.612 -7.123 1.00 98.00 102 LEU A CA 1
ATOM 831 C C . LEU A 1 102 ? 15.323 -3.492 -8.369 1.00 98.00 102 LEU A C 1
ATOM 833 O O . LEU A 1 102 ? 15.078 -3.041 -9.492 1.00 98.00 102 LEU A O 1
ATOM 837 N N . THR A 1 103 ? 15.629 -4.768 -8.173 1.00 98.12 103 THR A N 1
ATOM 838 C CA . THR A 1 103 ? 15.463 -5.845 -9.161 1.00 98.12 103 THR A CA 1
ATOM 839 C C . THR A 1 103 ? 14.093 -6.507 -8.998 1.00 98.12 103 THR A C 1
ATOM 841 O O . THR A 1 103 ? 13.545 -6.545 -7.902 1.00 98.12 103 THR A O 1
ATOM 844 N N . GLU A 1 104 ? 13.499 -7.033 -10.077 1.00 97.56 104 GLU A N 1
ATOM 845 C CA . GLU A 1 104 ? 12.144 -7.635 -10.046 1.00 97.56 104 GLU A CA 1
ATOM 846 C C . GLU A 1 104 ? 12.007 -8.796 -9.054 1.00 97.56 104 GLU A C 1
ATOM 848 O O . GLU A 1 104 ? 10.929 -9.015 -8.504 1.00 97.56 104 GLU A O 1
ATOM 853 N N . THR A 1 105 ? 13.108 -9.510 -8.826 1.00 97.75 105 THR A N 1
ATOM 854 C CA . THR A 1 105 ? 13.208 -10.686 -7.960 1.00 97.75 105 THR A CA 1
ATOM 855 C C . THR A 1 105 ? 13.731 -10.368 -6.561 1.00 97.75 105 THR A C 1
ATOM 857 O O . THR A 1 105 ? 14.017 -11.297 -5.807 1.00 97.75 105 THR A O 1
ATOM 860 N N . ASP A 1 106 ? 13.920 -9.089 -6.217 1.00 98.38 106 ASP A N 1
ATOM 861 C CA . ASP A 1 106 ? 14.298 -8.720 -4.854 1.00 98.38 106 ASP A CA 1
ATOM 862 C C . ASP A 1 106 ? 13.175 -9.076 -3.870 1.00 98.38 106 ASP A C 1
ATOM 864 O O . ASP A 1 106 ? 12.018 -9.301 -4.239 1.00 98.38 106 ASP A O 1
ATOM 868 N N . ASN A 1 107 ? 13.519 -9.108 -2.584 1.00 98.25 107 ASN A N 1
ATOM 869 C CA . ASN A 1 107 ? 12.545 -9.359 -1.531 1.00 98.25 107 ASN A CA 1
ATOM 870 C C . ASN A 1 107 ? 11.423 -8.301 -1.527 1.00 98.25 107 ASN A C 1
ATOM 872 O O . ASN A 1 107 ? 11.660 -7.148 -1.907 1.00 98.25 107 ASN A O 1
ATOM 876 N N . PRO A 1 108 ? 10.219 -8.657 -1.037 1.00 96.94 108 PRO A N 1
ATOM 877 C CA . PRO A 1 108 ? 9.134 -7.702 -0.865 1.00 96.94 108 PRO A CA 1
ATOM 878 C C . PRO A 1 108 ? 9.566 -6.485 -0.045 1.00 96.94 108 PRO A C 1
ATOM 880 O O . PRO A 1 108 ? 10.267 -6.602 0.964 1.00 96.94 108 PRO A O 1
ATOM 883 N N . VAL A 1 109 ? 9.107 -5.311 -0.463 1.00 97.31 109 VAL A N 1
ATOM 884 C CA . VAL A 1 109 ? 9.382 -4.046 0.215 1.00 97.31 109 VAL A CA 1
ATOM 885 C C . VAL A 1 109 ? 8.289 -3.784 1.244 1.00 97.31 109 VAL A C 1
ATOM 887 O O . VAL A 1 109 ? 7.097 -3.878 0.949 1.00 97.31 109 VAL A O 1
ATOM 890 N N . LEU A 1 110 ? 8.705 -3.436 2.459 1.00 96.69 110 LEU A N 1
ATOM 891 C CA . LEU A 1 110 ? 7.819 -3.040 3.549 1.00 96.69 110 LEU A CA 1
ATOM 892 C C . LEU A 1 110 ? 7.256 -1.630 3.307 1.00 96.69 110 LEU A C 1
ATOM 894 O O . LEU A 1 110 ? 8.014 -0.677 3.130 1.00 96.69 110 LEU A O 1
ATOM 898 N N . MET A 1 111 ? 5.932 -1.488 3.386 1.00 95.06 111 MET A N 1
ATOM 899 C CA . MET A 1 111 ? 5.240 -0.200 3.427 1.00 95.06 111 MET A CA 1
ATOM 900 C C . MET A 1 111 ? 4.646 0.027 4.822 1.00 95.06 111 MET A C 1
ATOM 902 O O . MET A 1 111 ? 3.862 -0.784 5.317 1.00 95.06 111 MET A O 1
ATOM 906 N N . LEU A 1 112 ? 5.009 1.150 5.444 1.00 94.31 112 LEU A N 1
ATOM 907 C CA . LEU A 1 112 ? 4.493 1.579 6.745 1.00 94.31 112 LEU A CA 1
ATOM 908 C C . LEU A 1 112 ? 3.658 2.846 6.578 1.00 94.31 112 LEU A C 1
ATOM 910 O O . LEU A 1 112 ? 4.173 3.879 6.151 1.00 94.31 112 LEU A O 1
ATOM 914 N N . ILE A 1 113 ? 2.384 2.785 6.963 1.00 93.31 113 ILE A N 1
ATOM 915 C CA . ILE A 1 113 ? 1.486 3.943 6.963 1.00 93.31 113 ILE A CA 1
ATOM 916 C C . ILE A 1 113 ? 1.192 4.351 8.394 1.00 93.31 113 ILE A C 1
ATOM 918 O O . ILE A 1 113 ? 0.575 3.598 9.140 1.00 93.31 113 ILE A O 1
ATOM 922 N N . LYS A 1 114 ? 1.582 5.572 8.759 1.00 92.88 114 LYS A N 1
ATOM 923 C CA . LYS A 1 114 ? 1.223 6.175 10.043 1.00 92.88 114 LYS A CA 1
ATOM 924 C C . LYS A 1 114 ? -0.211 6.709 9.997 1.00 92.88 114 LYS A C 1
ATOM 926 O O . LYS A 1 114 ? -0.545 7.523 9.135 1.00 92.88 114 LYS A O 1
ATOM 931 N N . LEU A 1 115 ? -1.041 6.285 10.944 1.00 90.56 115 LEU A N 1
ATOM 932 C CA . LEU A 1 115 ? -2.396 6.802 11.125 1.00 90.56 115 LEU A CA 1
ATOM 933 C C . LEU A 1 115 ? -2.365 8.157 11.846 1.00 90.56 115 LEU A C 1
ATOM 935 O O . LEU A 1 115 ? -1.447 8.457 12.611 1.00 90.56 115 LEU A O 1
ATOM 939 N N . LYS A 1 116 ? -3.365 9.005 11.576 1.00 85.62 116 LYS A N 1
ATOM 940 C CA . LYS A 1 116 ? -3.522 10.282 12.285 1.00 85.62 116 LYS A CA 1
ATOM 941 C C . LYS A 1 116 ? -4.069 10.044 13.693 1.00 85.62 116 LYS A C 1
ATOM 943 O O . LYS A 1 116 ? -5.015 9.274 13.849 1.00 85.62 116 LYS A O 1
ATOM 948 N N . ASN A 1 117 ? -3.503 10.759 14.663 1.00 66.94 117 ASN A N 1
ATOM 949 C CA . ASN A 1 117 ? -3.980 10.817 16.047 1.00 66.94 117 ASN A CA 1
ATOM 950 C C . ASN A 1 117 ? -5.167 11.780 16.204 1.00 66.94 117 ASN A C 1
ATOM 952 O O . ASN A 1 117 ? -5.214 12.776 15.443 1.00 66.94 117 ASN A O 1
#

Radius of gyration: 15.04 Å; chains: 1; bounding box: 36×29×40 Å

Sequence (117 aa):
MNYELLIDSYKKKGNITLIDKKNKKSYITYVKDFEDGGITNDFDGGINFQPVSYYSEMEMEYMIGFFNPYQLKNHVASAQFINSVPKYIENKSKVENLAKTLTETDNPVLMLIKLKN

Secondary structure (DSSP, 8-state):
--EEEEEEEETTEEEEEEEETTT--EEEEEES-TTT-SB--TTTS-SPB-EEEEEEETTEEEEEEEE-HHHHHHHHTSHHHHT---S-HHHHHHHHHHHHHS-TTSPPEEEEEEPP-

Foldseek 3Di:
DQWDWDWDDDPQKIKIWIAGNPVRDIDIDIFNHPPQGAQQQLAQQFGHFDFDDWDDDPNWIKTKGWDQLLSLLVSCPDPSLVPHDGPHPVSNVVSVVVSVPDDRPDDIDMDIDIDDD

pLDDT: mean 92.31, std 5.58, range [66.94, 98.38]